Protein AF-A0A950LSF6-F1 (afdb_monomer_lite)

Foldseek 3Di:
DDDPDDDDDDDDVVVVVDDDDDDDDDDDPDDPDDDDDRPVDDPVDDDPVVVVVCVVCVVVVVDDDDPVCVVVVD

Secondary structure (DSSP, 8-state):
-------PPPPPHHHHTSPPP-PPP---SS-S-----SS---TT-S-HHHHHHHHHTGGGTTSPP-TT-HHHH-

Sequence (74 aa):
MSKSETMRPQPRAEIMAIDAYVPGKSAVAGLAKVYKLSSNESPLGPSPRAIEAFRANADQLALYPDGSSRALRE

pLDDT: mean 90.64, std 11.62, range [42.75, 98.31]

Structure (mmCIF, N/CA/C/O backbone):
data_AF-A0A950LSF6-F1
#
_entry.id   AF-A0A950LSF6-F1
#
loop_
_atom_site.group_PDB
_atom_site.id
_atom_site.type_symbol
_atom_site.label_atom_id
_atom_site.label_alt_id
_atom_site.label_comp_id
_atom_site.label_asym_id
_atom_site.label_entity_id
_atom_site.label_seq_id
_atom_site.pdbx_PDB_ins_code
_atom_site.Cartn_x
_atom_site.Cartn_y
_atom_site.Cartn_z
_atom_site.occupancy
_atom_site.B_iso_or_equiv
_atom_site.auth_seq_id
_atom_site.auth_comp_id
_atom_site.auth_asym_id
_atom_site.auth_atom_id
_atom_site.pdbx_PDB_model_num
ATOM 1 N N . MET A 1 1 ? -13.068 -8.631 -52.550 1.00 42.75 1 MET A N 1
ATOM 2 C CA . MET A 1 1 ? -12.202 -7.436 -52.456 1.00 42.75 1 MET A CA 1
ATOM 3 C C . MET A 1 1 ? -12.015 -7.106 -50.985 1.00 42.75 1 MET A C 1
ATOM 5 O O . MET A 1 1 ? -12.991 -7.116 -50.247 1.00 42.75 1 MET A O 1
ATOM 9 N N . SER A 1 2 ? -10.754 -6.994 -50.569 1.00 46.84 2 SER A N 1
ATOM 10 C CA . SER A 1 2 ? -10.285 -7.016 -49.178 1.00 46.84 2 SER A CA 1
ATOM 11 C C . SER A 1 2 ? -10.837 -5.859 -48.335 1.00 46.84 2 SER A C 1
ATOM 13 O O . SER A 1 2 ? -10.837 -4.716 -48.788 1.00 46.84 2 SER A O 1
ATOM 15 N N . LYS A 1 3 ? -11.304 -6.155 -47.113 1.00 52.97 3 LYS A N 1
ATOM 16 C CA . LYS A 1 3 ? -11.674 -5.153 -46.100 1.00 52.97 3 LYS A CA 1
ATOM 17 C C . LYS A 1 3 ? -10.406 -4.420 -45.656 1.00 52.97 3 LYS A C 1
ATOM 19 O O . LYS A 1 3 ? -9.467 -5.060 -45.201 1.00 52.97 3 LYS A O 1
ATOM 24 N N . SER A 1 4 ? -10.408 -3.093 -45.765 1.00 58.56 4 SER A N 1
ATOM 25 C CA . SER A 1 4 ? -9.388 -2.212 -45.189 1.00 58.56 4 SER A CA 1
ATOM 26 C C . SER A 1 4 ? -9.221 -2.513 -43.697 1.00 58.56 4 SER A C 1
ATOM 28 O O . SER 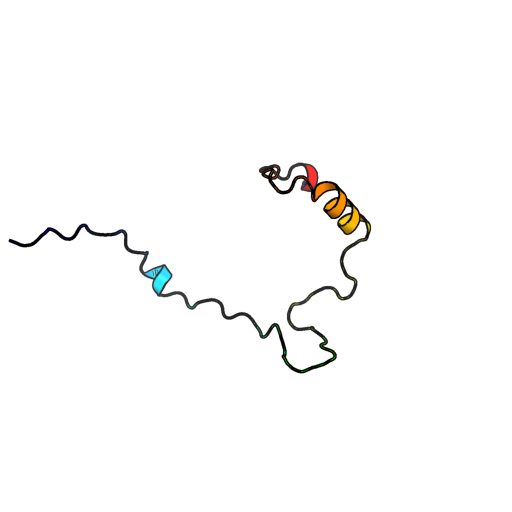A 1 4 ? -10.144 -2.275 -42.916 1.00 58.56 4 SER A O 1
ATOM 30 N N . GLU A 1 5 ? -8.063 -3.036 -43.297 1.00 64.94 5 GLU A N 1
ATOM 31 C CA . GLU A 1 5 ? -7.688 -3.160 -41.890 1.00 64.94 5 GLU A CA 1
ATOM 32 C C . GLU A 1 5 ? -7.616 -1.760 -41.273 1.00 64.94 5 GLU A C 1
ATOM 34 O O . GLU A 1 5 ? -6.804 -0.921 -41.655 1.00 64.94 5 GLU A O 1
ATOM 39 N N . THR A 1 6 ? -8.508 -1.473 -40.331 1.00 63.12 6 THR A N 1
ATOM 40 C CA . THR A 1 6 ? -8.459 -0.247 -39.533 1.00 63.12 6 THR A CA 1
ATOM 41 C C . THR A 1 6 ? -7.212 -0.277 -38.652 1.00 63.12 6 THR A C 1
ATOM 43 O O . THR A 1 6 ? -7.106 -1.131 -37.766 1.00 63.12 6 THR A O 1
ATOM 46 N N . MET A 1 7 ? -6.283 0.649 -38.894 1.00 78.38 7 MET A N 1
ATOM 47 C CA . MET A 1 7 ? -5.042 0.800 -38.136 1.00 78.38 7 MET A CA 1
ATOM 48 C C . MET A 1 7 ? -5.369 1.040 -36.654 1.00 78.38 7 MET A C 1
ATOM 50 O O . MET A 1 7 ? -5.991 2.040 -36.295 1.00 78.38 7 MET A O 1
ATOM 54 N N . ARG A 1 8 ? -5.009 0.090 -35.786 1.00 84.75 8 ARG A N 1
ATOM 55 C CA . ARG A 1 8 ? -5.193 0.227 -34.334 1.00 84.75 8 ARG A CA 1
ATOM 56 C C . ARG A 1 8 ? -4.070 1.092 -33.754 1.00 84.75 8 ARG A C 1
ATOM 58 O O . ARG A 1 8 ? -2.950 1.007 -34.265 1.00 84.75 8 ARG A O 1
ATOM 65 N N . PRO A 1 9 ? -4.325 1.870 -32.685 1.00 90.69 9 PRO A N 1
ATOM 66 C CA . PRO A 1 9 ? -3.261 2.548 -31.956 1.00 90.69 9 PRO A CA 1
ATOM 67 C C . PRO A 1 9 ? -2.164 1.552 -31.571 1.00 90.69 9 PRO A C 1
ATOM 69 O O . PRO A 1 9 ? -2.458 0.489 -31.024 1.00 90.69 9 PRO A O 1
ATOM 72 N N . GLN A 1 10 ? -0.916 1.897 -31.877 1.00 91.62 10 GLN A N 1
ATOM 73 C CA . GLN A 1 10 ? 0.252 1.123 -31.472 1.00 91.62 10 GLN A CA 1
ATOM 74 C C . GLN A 1 10 ? 0.914 1.798 -30.266 1.00 91.62 10 GLN A C 1
ATOM 76 O O . GLN A 1 10 ? 1.008 3.031 -30.244 1.00 91.62 10 GLN A O 1
ATOM 81 N N . PRO A 1 11 ? 1.376 1.028 -29.266 1.00 92.25 11 PRO A N 1
ATOM 82 C CA . PRO A 1 11 ? 2.215 1.560 -28.205 1.00 92.25 11 PRO A CA 1
ATOM 83 C C . PRO A 1 11 ? 3.482 2.207 -28.772 1.00 92.25 11 PRO A C 1
ATOM 85 O O . PRO A 1 11 ? 3.993 1.808 -29.819 1.00 92.25 11 PRO A O 1
ATOM 88 N N . ARG A 1 12 ? 4.013 3.194 -28.050 1.00 94.06 12 ARG A N 1
ATOM 89 C CA . ARG A 1 12 ? 5.337 3.756 -28.335 1.00 94.06 12 ARG A CA 1
ATOM 90 C C . ARG A 1 12 ? 6.408 2.665 -28.224 1.00 94.06 12 ARG A C 1
ATOM 92 O O . ARG A 1 12 ? 6.354 1.857 -27.298 1.00 94.06 12 ARG A O 1
ATOM 99 N N . ALA A 1 13 ? 7.371 2.652 -29.145 1.00 94.81 13 ALA A N 1
ATOM 100 C CA . ALA A 1 13 ? 8.392 1.603 -29.222 1.00 94.81 13 ALA A CA 1
ATOM 101 C C . ALA A 1 13 ? 9.221 1.495 -27.931 1.00 94.81 13 ALA A C 1
ATOM 103 O O . ALA A 1 13 ? 9.576 0.399 -27.509 1.00 94.81 13 ALA A O 1
ATOM 104 N N . GLU A 1 14 ? 9.451 2.622 -27.259 1.00 96.50 14 GLU A N 1
ATOM 105 C CA . GLU A 1 14 ? 10.191 2.712 -26.003 1.00 96.50 14 GLU A CA 1
ATOM 106 C C . GLU A 1 14 ? 9.509 1.935 -24.871 1.00 96.50 14 GLU A C 1
ATOM 108 O O . GLU A 1 14 ? 10.195 1.361 -24.036 1.00 96.50 14 GLU A O 1
ATOM 113 N N . ILE A 1 15 ? 8.172 1.852 -24.859 1.00 94.12 15 ILE A N 1
ATOM 114 C CA . ILE A 1 15 ? 7.430 1.075 -23.852 1.00 94.12 15 ILE A CA 1
ATOM 115 C C . ILE A 1 15 ? 7.705 -0.419 -24.012 1.00 94.12 15 ILE A C 1
ATOM 117 O O . ILE A 1 15 ? 7.826 -1.132 -23.022 1.00 94.12 15 ILE A O 1
ATOM 121 N N . MET A 1 16 ? 7.841 -0.883 -25.255 1.00 93.56 16 MET A N 1
ATOM 122 C CA . MET A 1 16 ? 8.143 -2.283 -25.554 1.00 93.56 16 MET A CA 1
ATOM 123 C C . MET A 1 16 ? 9.615 -2.637 -25.302 1.00 93.56 16 MET A C 1
ATOM 125 O O . MET A 1 16 ? 9.949 -3.816 -25.266 1.00 93.56 16 MET A O 1
ATOM 129 N N . ALA A 1 17 ? 10.482 -1.632 -25.146 1.00 94.75 17 ALA A N 1
ATOM 130 C CA . ALA A 1 17 ? 11.912 -1.800 -24.906 1.00 94.75 17 ALA A CA 1
ATOM 131 C C . ALA A 1 17 ? 12.295 -1.781 -23.414 1.00 94.75 17 ALA A C 1
ATOM 133 O O . ALA A 1 17 ? 13.452 -2.037 -23.089 1.00 94.75 17 ALA A O 1
ATOM 134 N N . ILE A 1 18 ? 11.363 -1.455 -22.511 1.00 95.62 18 ILE A N 1
ATOM 135 C CA . ILE A 1 18 ? 11.616 -1.443 -21.066 1.00 95.62 18 ILE A CA 1
ATOM 136 C C . ILE A 1 18 ? 11.390 -2.844 -20.500 1.00 95.62 18 ILE A C 1
ATOM 138 O O . ILE A 1 18 ? 10.311 -3.420 -20.653 1.00 95.62 18 ILE A O 1
ATOM 142 N N . ASP A 1 19 ? 12.384 -3.356 -19.777 1.00 95.00 19 ASP A N 1
ATOM 143 C CA . ASP A 1 19 ? 12.225 -4.580 -19.000 1.00 95.00 19 ASP A CA 1
ATOM 144 C C . ASP A 1 19 ? 11.199 -4.377 -17.882 1.00 95.00 19 ASP A C 1
ATOM 146 O O . ASP A 1 19 ? 11.231 -3.397 -17.129 1.00 95.00 19 ASP A O 1
ATOM 150 N N . ALA A 1 20 ? 10.282 -5.334 -17.746 1.00 94.62 20 ALA A N 1
ATOM 151 C CA . ALA A 1 20 ? 9.311 -5.315 -16.664 1.00 94.62 20 ALA A CA 1
ATOM 152 C C . ALA A 1 20 ? 10.018 -5.374 -15.301 1.00 94.62 20 ALA A C 1
ATOM 154 O O . ALA A 1 20 ? 10.962 -6.139 -15.100 1.00 94.62 20 ALA A O 1
ATOM 155 N N . TYR A 1 21 ? 9.517 -4.600 -14.334 1.00 95.31 21 TYR A N 1
ATOM 156 C CA . TYR A 1 21 ? 10.010 -4.672 -12.963 1.00 95.31 21 TYR A CA 1
ATOM 157 C C . TYR A 1 21 ? 9.833 -6.087 -12.399 1.00 95.31 21 TYR A C 1
ATOM 159 O O . TYR A 1 21 ? 8.723 -6.624 -12.372 1.00 95.31 21 TYR A O 1
ATOM 167 N N . VAL A 1 22 ? 10.926 -6.665 -11.899 1.00 95.06 22 VAL A N 1
ATOM 168 C CA . VAL A 1 22 ? 10.922 -7.967 -11.227 1.00 95.06 22 VAL A CA 1
ATOM 169 C C . VAL A 1 22 ? 10.907 -7.736 -9.712 1.00 95.06 22 VAL A C 1
ATOM 171 O O . VAL A 1 22 ? 11.928 -7.323 -9.154 1.00 95.06 22 VAL A O 1
ATOM 174 N N . PRO A 1 23 ? 9.781 -7.984 -9.015 1.00 93.75 23 PRO A N 1
ATOM 175 C CA . PRO A 1 23 ? 9.739 -7.861 -7.565 1.00 93.75 23 PRO A CA 1
ATOM 176 C C . PRO A 1 23 ? 10.614 -8.927 -6.899 1.00 93.75 23 PRO A C 1
ATOM 178 O O . PRO A 1 23 ? 10.726 -10.061 -7.370 1.00 93.75 23 PRO A O 1
ATOM 181 N N . GLY A 1 24 ? 11.195 -8.579 -5.750 1.00 90.62 24 GLY A N 1
ATOM 182 C CA . GLY A 1 24 ? 11.874 -9.549 -4.894 1.00 90.62 24 GLY A CA 1
ATOM 183 C C . GLY A 1 24 ? 10.917 -10.625 -4.367 1.00 90.62 24 GLY A C 1
ATOM 184 O O . GLY A 1 24 ? 9.697 -10.450 -4.329 1.00 90.62 24 GLY A O 1
ATOM 185 N N . LYS A 1 25 ? 11.470 -11.753 -3.910 1.00 87.25 25 LYS A N 1
ATOM 186 C CA . LYS A 1 25 ? 10.678 -12.852 -3.340 1.00 87.25 25 LYS A CA 1
ATOM 187 C C . LYS A 1 25 ? 9.885 -12.373 -2.113 1.00 87.25 25 LYS A C 1
ATOM 189 O O . LYS A 1 25 ? 10.469 -11.909 -1.133 1.00 87.25 25 LYS A O 1
ATOM 194 N N . SER A 1 26 ? 8.561 -12.524 -2.161 1.00 83.94 26 SER A N 1
ATOM 195 C CA . SER A 1 26 ? 7.630 -11.978 -1.160 1.00 83.94 26 SER A CA 1
ATOM 196 C C . SER A 1 26 ? 6.949 -13.028 -0.273 1.00 83.94 26 SER A C 1
ATOM 198 O O . SER A 1 26 ? 6.430 -12.671 0.782 1.00 83.94 26 SER A O 1
ATOM 200 N N . ALA A 1 27 ? 6.970 -14.310 -0.656 1.00 84.62 27 ALA A N 1
ATOM 201 C CA . ALA A 1 27 ? 6.330 -15.393 0.091 1.00 84.62 27 ALA A CA 1
ATOM 202 C C . ALA A 1 27 ? 7.110 -16.717 0.007 1.00 84.62 27 ALA A C 1
ATOM 204 O O . ALA A 1 27 ? 7.901 -16.951 -0.914 1.00 84.62 27 ALA A O 1
ATOM 205 N N . VAL A 1 28 ? 6.871 -17.595 0.984 1.00 86.56 28 VAL A N 1
ATOM 206 C CA . VAL A 1 28 ? 7.396 -18.967 1.043 1.00 86.56 28 VAL A CA 1
ATOM 207 C C . VAL A 1 28 ? 6.263 -19.891 1.488 1.00 86.56 28 VAL A C 1
ATOM 209 O O . VAL A 1 28 ? 5.652 -19.652 2.526 1.00 86.56 28 VAL A O 1
ATOM 212 N N . ALA A 1 29 ? 5.971 -20.927 0.702 1.00 86.25 29 ALA A N 1
ATOM 213 C CA . ALA A 1 29 ? 4.948 -21.918 1.031 1.00 86.25 29 ALA A CA 1
ATOM 214 C C . ALA A 1 29 ? 5.498 -23.014 1.962 1.00 86.25 29 ALA A C 1
ATOM 216 O O . ALA A 1 29 ? 6.692 -23.308 1.944 1.00 86.25 29 ALA A O 1
ATOM 217 N N . GLY A 1 30 ? 4.614 -23.643 2.742 1.00 87.81 30 GLY A N 1
ATOM 218 C CA . GLY A 1 30 ? 4.935 -24.851 3.515 1.00 87.81 30 GLY A CA 1
ATOM 219 C C . GLY A 1 30 ? 5.673 -24.626 4.839 1.00 87.81 30 GLY A C 1
ATOM 220 O O . GLY A 1 30 ? 6.126 -25.593 5.443 1.00 87.81 30 GLY A O 1
ATOM 221 N N . LEU A 1 31 ? 5.787 -23.382 5.313 1.00 87.50 31 LEU A N 1
ATOM 222 C CA . LEU A 1 31 ? 6.392 -23.060 6.607 1.00 87.50 31 LEU A CA 1
ATOM 223 C C . LEU A 1 31 ? 5.330 -22.583 7.600 1.00 87.50 31 LEU A C 1
ATOM 225 O O . LEU A 1 31 ? 4.538 -21.699 7.285 1.00 87.50 31 LEU A O 1
ATOM 229 N N . ALA A 1 32 ? 5.355 -23.122 8.822 1.00 84.75 32 ALA A N 1
ATOM 230 C CA . ALA A 1 32 ? 4.449 -22.707 9.898 1.00 84.75 32 ALA A CA 1
ATOM 231 C C . ALA A 1 32 ? 4.740 -21.285 10.413 1.00 84.75 32 ALA A C 1
ATOM 233 O O . ALA A 1 32 ? 3.847 -20.607 10.915 1.00 84.75 32 ALA A O 1
ATOM 234 N N . LYS A 1 33 ? 5.992 -20.824 10.292 1.00 89.12 33 LYS A N 1
ATOM 235 C CA . LYS A 1 33 ? 6.419 -19.482 10.692 1.00 89.12 33 LYS A CA 1
ATOM 236 C C . LYS A 1 33 ? 7.349 -18.893 9.641 1.00 89.12 33 LYS A C 1
ATOM 238 O O . LYS A 1 33 ? 8.330 -19.525 9.258 1.00 89.12 33 LYS A O 1
ATOM 243 N N . VAL A 1 34 ? 7.052 -17.670 9.210 1.00 90.94 34 VAL A N 1
ATOM 244 C CA . VAL A 1 34 ? 7.838 -16.923 8.223 1.00 90.94 34 VAL A CA 1
ATOM 245 C C . VAL A 1 34 ? 8.223 -15.577 8.828 1.00 90.94 34 VAL A C 1
ATOM 247 O O . VAL A 1 34 ? 7.363 -14.857 9.328 1.00 90.94 34 VAL A O 1
ATOM 250 N N . TYR A 1 35 ? 9.511 -15.236 8.777 1.00 90.50 35 TYR A N 1
ATOM 251 C CA . TYR A 1 35 ? 10.007 -13.902 9.117 1.00 90.50 35 TYR A CA 1
ATOM 252 C C . TYR A 1 35 ? 10.332 -13.162 7.821 1.00 90.50 35 TYR A C 1
ATOM 254 O O . TYR A 1 35 ? 11.231 -13.564 7.081 1.00 90.50 35 TYR A O 1
ATOM 262 N N . LYS A 1 36 ? 9.583 -12.100 7.525 1.00 90.94 36 LYS A N 1
ATOM 263 C CA . LYS A 1 36 ? 9.775 -11.292 6.320 1.00 90.94 36 LYS A CA 1
ATOM 264 C C . LYS A 1 36 ? 10.659 -10.090 6.644 1.00 90.94 36 LYS A C 1
ATOM 266 O O . LYS A 1 36 ? 10.277 -9.252 7.448 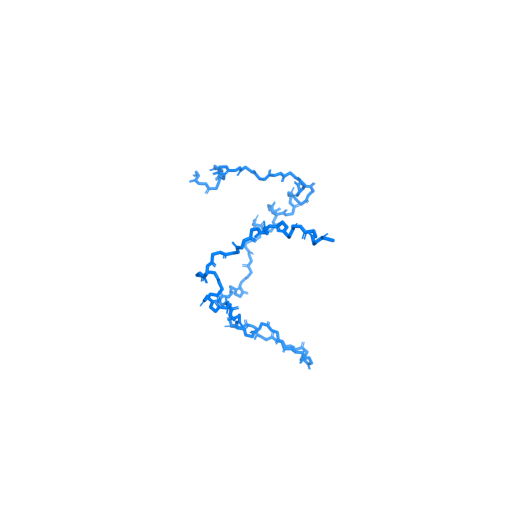1.00 90.94 36 LYS A O 1
ATOM 271 N N . LEU A 1 37 ? 11.827 -10.0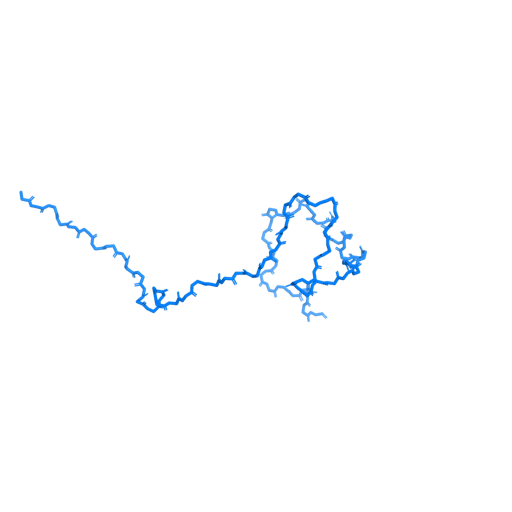21 6.004 1.00 93.19 37 LEU A N 1
ATOM 272 C CA . LEU A 1 37 ? 12.814 -8.938 6.160 1.00 93.19 37 LEU A CA 1
ATOM 273 C C . LEU A 1 37 ? 13.264 -8.355 4.804 1.00 93.19 37 LEU A C 1
ATOM 275 O O . LEU A 1 37 ? 14.251 -7.635 4.732 1.00 93.19 37 LEU A O 1
ATOM 279 N N . SER A 1 38 ? 12.561 -8.684 3.713 1.00 92.94 38 SER A N 1
ATOM 280 C CA . SER A 1 38 ? 12.966 -8.377 2.332 1.00 92.94 38 SER A CA 1
ATOM 281 C C . SER A 1 38 ? 12.341 -7.109 1.735 1.00 92.94 38 SER A C 1
ATOM 283 O O . SER A 1 38 ? 12.602 -6.802 0.575 1.00 92.94 38 SER A O 1
ATOM 285 N N . SER A 1 39 ? 11.499 -6.381 2.481 1.00 94.12 39 SER A N 1
ATOM 286 C CA . SER A 1 39 ? 10.730 -5.233 1.956 1.00 94.12 39 SER A CA 1
ATOM 287 C C . SER A 1 39 ? 10.844 -3.954 2.794 1.00 94.12 39 SER A C 1
ATOM 289 O O . SER A 1 39 ? 10.060 -3.036 2.586 1.00 94.12 39 SER A O 1
ATOM 291 N N . ASN A 1 40 ? 11.799 -3.881 3.732 1.00 95.50 40 ASN A N 1
ATOM 292 C CA . ASN A 1 40 ? 12.006 -2.726 4.626 1.00 95.50 40 ASN A CA 1
ATOM 293 C C . ASN A 1 40 ? 10.755 -2.316 5.434 1.00 95.50 40 ASN A C 1
ATOM 295 O O . ASN A 1 40 ? 10.569 -1.147 5.764 1.00 95.50 40 ASN A O 1
ATOM 299 N N . GLU A 1 41 ? 9.879 -3.272 5.745 1.00 94.69 41 GLU A N 1
ATOM 300 C CA . GLU A 1 41 ? 8.684 -3.030 6.554 1.00 94.69 41 GLU A CA 1
ATOM 301 C C . GLU A 1 41 ? 9.058 -2.790 8.022 1.00 94.69 41 GLU A C 1
ATOM 303 O O . GLU A 1 41 ? 9.989 -3.398 8.553 1.00 94.69 41 GLU A O 1
ATOM 308 N N . SER A 1 42 ? 8.306 -1.919 8.700 1.00 95.12 42 SER A N 1
ATOM 309 C CA . SER A 1 42 ? 8.470 -1.716 10.141 1.00 95.12 42 SER A CA 1
ATOM 310 C C . SER A 1 42 ? 7.941 -2.928 10.919 1.00 95.12 42 SER A C 1
ATOM 312 O O . SER A 1 42 ? 6.779 -3.300 10.727 1.00 95.12 42 SER A O 1
ATOM 314 N N . PRO A 1 43 ? 8.716 -3.504 11.860 1.00 95.19 43 PRO A N 1
ATOM 315 C CA . PRO A 1 43 ? 8.246 -4.607 12.697 1.00 95.19 43 PRO A CA 1
ATOM 316 C C . PRO A 1 43 ? 7.252 -4.159 13.780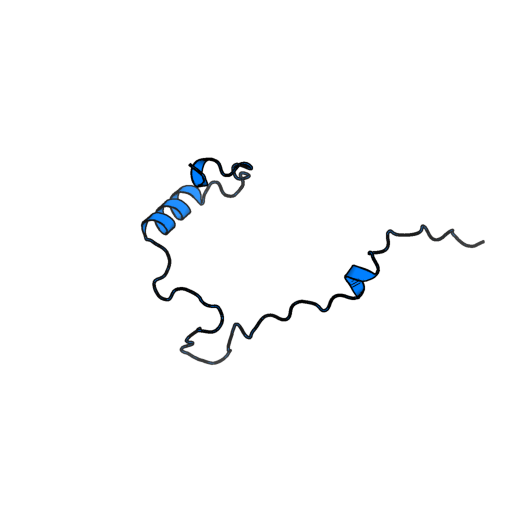 1.00 95.19 43 PRO A C 1
ATOM 318 O O . PRO A 1 43 ? 6.621 -5.001 14.412 1.00 95.19 43 PRO A O 1
ATOM 321 N N . LEU A 1 44 ? 7.117 -2.849 14.017 1.00 95.94 44 LEU A N 1
ATOM 322 C CA . LEU A 1 44 ? 6.272 -2.294 15.082 1.00 95.94 44 LEU A CA 1
ATOM 323 C C . LEU A 1 44 ? 4.788 -2.219 14.696 1.00 95.94 44 LEU A C 1
ATOM 325 O O . LEU A 1 44 ? 3.935 -2.049 15.563 1.00 95.94 44 LEU A O 1
ATOM 329 N N . GLY A 1 45 ? 4.481 -2.326 13.403 1.00 94.81 45 GLY A N 1
ATOM 330 C CA . GLY A 1 45 ? 3.150 -2.042 12.880 1.00 94.81 45 GLY A CA 1
ATOM 331 C C . GLY A 1 45 ? 2.807 -0.543 12.875 1.00 94.81 45 GLY A C 1
ATOM 332 O O . GLY A 1 45 ? 3.642 0.305 13.207 1.00 94.81 45 GLY A O 1
ATOM 333 N N . PRO A 1 46 ? 1.588 -0.191 12.432 1.00 97.38 46 PRO A N 1
ATOM 334 C CA . PRO A 1 46 ? 1.134 1.194 12.390 1.00 97.38 46 PRO A CA 1
ATOM 335 C C . PRO A 1 46 ? 0.758 1.723 13.783 1.00 97.38 46 PRO A C 1
ATOM 337 O O . PRO A 1 46 ? 0.415 0.967 14.690 1.00 97.38 46 PRO A O 1
ATOM 340 N N . SER A 1 47 ? 0.760 3.051 13.936 1.00 98.06 47 SER A N 1
ATOM 341 C CA . SER A 1 47 ? 0.279 3.725 15.150 1.00 98.06 47 SER A CA 1
ATOM 342 C C . SER A 1 47 ? -1.177 3.342 15.473 1.00 98.06 47 SER A C 1
ATOM 344 O O . SER A 1 47 ? -2.005 3.343 14.557 1.00 98.06 47 SER A O 1
ATOM 346 N N . PRO A 1 48 ? -1.547 3.120 16.753 1.00 98.12 48 PRO A N 1
ATOM 347 C CA . PRO A 1 48 ? -2.938 2.880 17.144 1.00 98.12 48 PRO A CA 1
ATOM 348 C C . PRO A 1 48 ? -3.906 3.965 16.654 1.00 98.12 48 PRO A C 1
ATOM 350 O O . PRO A 1 48 ? -5.009 3.650 16.213 1.00 98.12 48 PRO A O 1
ATOM 353 N N . ARG A 1 49 ? -3.460 5.230 16.630 1.00 98.31 49 ARG A N 1
ATOM 354 C CA . ARG A 1 49 ? -4.251 6.367 16.126 1.00 98.31 49 ARG A CA 1
ATOM 355 C C . ARG A 1 49 ? -4.532 6.263 14.625 1.00 98.31 49 ARG A C 1
ATOM 357 O O . ARG A 1 49 ? -5.602 6.649 14.173 1.00 98.31 49 ARG A O 1
ATOM 364 N N . ALA A 1 50 ? -3.587 5.725 13.853 1.00 97.44 50 ALA A N 1
ATOM 365 C CA . ALA A 1 50 ? -3.777 5.503 12.422 1.00 97.44 50 ALA A CA 1
ATOM 366 C C . ALA A 1 50 ? -4.772 4.359 12.160 1.00 97.44 50 ALA A C 1
ATOM 368 O O . ALA A 1 50 ? -5.612 4.467 11.270 1.00 97.44 50 ALA A O 1
ATOM 369 N N . ILE A 1 51 ? -4.718 3.290 12.965 1.00 98.06 51 ILE A N 1
ATOM 370 C CA . ILE A 1 51 ? -5.675 2.174 12.887 1.00 98.06 51 ILE A CA 1
ATOM 371 C C . ILE A 1 51 ? -7.095 2.663 13.196 1.00 98.06 51 ILE A C 1
ATOM 373 O O . ILE A 1 51 ? -8.034 2.316 12.481 1.00 98.06 51 ILE A O 1
ATOM 377 N N . GLU A 1 52 ? -7.258 3.458 14.254 1.00 98.31 52 GLU A N 1
ATOM 378 C CA . GLU A 1 52 ? -8.546 4.038 14.641 1.00 98.31 52 GLU A CA 1
ATOM 379 C C . GLU A 1 52 ? -9.113 4.942 13.540 1.00 98.31 52 GLU A C 1
ATOM 381 O O . GLU A 1 52 ? -10.248 4.738 13.113 1.00 98.31 52 GLU A O 1
ATOM 386 N N . ALA A 1 53 ? -8.302 5.868 13.016 1.00 96.69 53 ALA A N 1
ATOM 387 C CA . ALA A 1 53 ? -8.708 6.752 11.926 1.00 96.69 53 ALA A CA 1
ATOM 388 C C . ALA A 1 53 ? -9.138 5.972 10.673 1.00 96.69 53 ALA A C 1
ATOM 390 O O . ALA A 1 53 ? -10.154 6.304 10.064 1.00 96.69 53 ALA A O 1
ATOM 391 N N . PHE A 1 54 ? -8.412 4.908 10.311 1.00 96.56 54 PHE A N 1
ATOM 392 C CA . PHE A 1 54 ? -8.791 4.047 9.191 1.00 96.56 54 PHE A CA 1
ATOM 393 C C . PHE A 1 54 ? -10.143 3.362 9.431 1.00 96.56 54 PHE A C 1
ATOM 395 O O . PHE A 1 54 ? -11.023 3.418 8.576 1.00 96.56 54 PHE A O 1
ATOM 402 N N . ARG A 1 55 ? -10.339 2.758 10.610 1.00 97.56 55 ARG A N 1
ATOM 403 C CA . ARG A 1 55 ? -11.595 2.074 10.960 1.00 97.56 55 ARG A CA 1
ATOM 404 C C . ARG A 1 55 ? -12.792 3.021 10.957 1.00 97.56 55 ARG A C 1
ATOM 406 O O . ARG A 1 55 ? -13.839 2.644 10.449 1.00 97.56 55 ARG A O 1
ATOM 413 N N . ALA A 1 56 ? -12.627 4.240 11.468 1.00 97.38 56 ALA A N 1
ATOM 414 C CA . ALA A 1 56 ? -13.690 5.243 11.512 1.00 97.38 56 ALA A CA 1
ATOM 415 C C . ALA A 1 56 ? -14.177 5.691 10.119 1.00 97.38 56 ALA A C 1
ATOM 417 O O . ALA A 1 56 ? -15.280 6.214 10.002 1.00 97.38 56 ALA A O 1
ATOM 418 N N . ASN A 1 57 ? -13.374 5.481 9.070 1.00 95.88 57 ASN A N 1
ATOM 419 C CA . ASN A 1 57 ? -13.690 5.889 7.698 1.00 95.88 57 ASN A CA 1
ATOM 420 C C . ASN A 1 57 ? -13.973 4.699 6.760 1.00 95.88 57 ASN A C 1
ATOM 422 O O . ASN A 1 57 ? -14.170 4.899 5.561 1.00 95.88 57 ASN A O 1
ATOM 426 N N . ALA A 1 58 ? -14.009 3.466 7.278 1.00 96.38 58 ALA A N 1
ATOM 427 C CA . ALA A 1 58 ? -14.151 2.257 6.461 1.00 96.38 58 ALA A CA 1
ATOM 428 C C . ALA A 1 58 ? -15.474 2.203 5.667 1.00 96.38 58 ALA A C 1
ATOM 430 O O . ALA A 1 58 ? -15.500 1.669 4.560 1.00 96.38 58 ALA A O 1
ATOM 431 N N . ASP A 1 59 ? -16.545 2.813 6.181 1.00 97.00 59 ASP A N 1
ATOM 432 C CA . ASP A 1 59 ? -17.861 2.828 5.524 1.00 97.00 59 ASP A CA 1
ATOM 433 C C . ASP A 1 59 ? -17.966 3.849 4.375 1.00 97.00 59 ASP A C 1
ATOM 435 O O . ASP A 1 59 ? -18.952 3.869 3.640 1.00 97.00 59 ASP A O 1
ATOM 439 N N . GLN A 1 60 ? -16.953 4.702 4.190 1.00 95.56 60 GLN A N 1
ATOM 440 C CA . GLN A 1 60 ? -16.960 5.785 3.198 1.00 95.56 60 GLN A CA 1
ATOM 441 C C . GLN A 1 60 ? -16.054 5.516 1.990 1.00 95.56 60 GLN A C 1
ATOM 443 O O . GLN A 1 60 ? -15.872 6.396 1.152 1.00 95.56 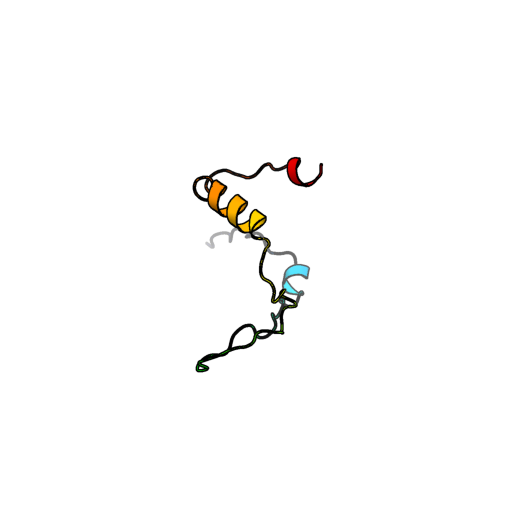60 GLN A O 1
ATOM 448 N N . LEU A 1 61 ? -15.518 4.298 1.848 1.00 95.19 61 LEU A N 1
ATOM 449 C CA . LEU A 1 61 ? -14.548 3.948 0.797 1.00 95.19 61 LEU A CA 1
ATOM 450 C C . LEU A 1 61 ? -15.072 4.101 -0.645 1.00 95.19 61 LEU A C 1
ATOM 452 O O . LEU A 1 61 ? -14.275 4.105 -1.579 1.00 95.19 61 LEU A O 1
ATOM 456 N N . ALA A 1 62 ? -16.389 4.225 -0.841 1.00 97.12 62 ALA A N 1
ATOM 457 C CA . ALA A 1 62 ? -16.984 4.500 -2.151 1.00 97.12 62 ALA A CA 1
ATOM 458 C C . ALA A 1 62 ? -16.799 5.959 -2.611 1.00 97.12 62 ALA A C 1
ATOM 460 O O . ALA A 1 62 ? -16.954 6.253 -3.797 1.00 97.12 62 ALA A O 1
ATOM 461 N N . LEU A 1 63 ? -16.501 6.878 -1.689 1.00 96.25 63 LEU A N 1
ATOM 462 C CA . LEU A 1 63 ? -16.276 8.284 -1.998 1.00 96.25 63 LEU A CA 1
ATOM 463 C C . LEU A 1 63 ? -14.836 8.494 -2.471 1.00 96.25 63 LEU A C 1
ATOM 465 O O . LEU A 1 63 ? -13.888 7.960 -1.894 1.00 96.25 63 LEU A O 1
ATOM 469 N N . TYR A 1 64 ? -14.664 9.316 -3.507 1.00 96.44 64 TYR A N 1
ATOM 470 C CA . TYR A 1 64 ? -13.333 9.775 -3.896 1.00 96.44 64 TYR A CA 1
ATOM 471 C C . TYR A 1 64 ? -12.693 10.589 -2.757 1.00 96.44 64 TYR A C 1
ATOM 473 O O . TYR A 1 64 ? -13.398 11.341 -2.079 1.00 96.44 64 TYR A O 1
ATOM 481 N N . PRO A 1 65 ? -11.367 10.479 -2.551 1.00 95.38 65 PRO A N 1
ATOM 482 C CA . PRO A 1 65 ? -10.668 11.289 -1.560 1.00 95.38 65 PRO A CA 1
ATOM 483 C C . PRO A 1 65 ? -10.633 12.768 -1.975 1.00 95.38 65 PRO A C 1
ATOM 485 O O . PRO A 1 65 ? -10.862 13.112 -3.137 1.00 95.38 65 PRO A O 1
ATOM 488 N N . ASP A 1 66 ? -10.272 13.648 -1.037 1.00 95.56 66 ASP A N 1
ATOM 489 C CA . ASP A 1 66 ? -9.907 15.029 -1.363 1.00 95.56 66 ASP A CA 1
ATOM 490 C C . ASP A 1 66 ? -8.718 15.027 -2.334 1.00 95.56 66 ASP A C 1
ATOM 492 O O . ASP A 1 66 ? -7.598 14.682 -1.959 1.00 95.56 66 ASP A O 1
ATOM 496 N N . GLY A 1 67 ? -8.956 15.434 -3.583 1.00 97.38 67 GLY A N 1
ATOM 497 C CA . GLY A 1 67 ? -7.933 15.441 -4.631 1.00 97.38 67 GLY A CA 1
ATOM 498 C C . GLY A 1 67 ? -6.765 16.384 -4.343 1.00 97.38 67 GLY A C 1
ATOM 499 O O . GLY A 1 67 ? -5.702 16.251 -4.949 1.00 97.38 67 GLY A O 1
ATOM 500 N N . SER A 1 68 ? -6.936 17.328 -3.414 1.00 97.75 68 SER A N 1
ATOM 501 C CA . SER A 1 68 ? -5.852 18.193 -2.978 1.00 97.75 68 SER A CA 1
ATOM 502 C C . SER A 1 68 ? -5.042 17.598 -1.825 1.00 97.75 68 SER A C 1
ATOM 504 O O . SER A 1 68 ? -3.924 18.050 -1.622 1.00 97.75 68 SER A O 1
ATOM 506 N N . SER A 1 69 ? -5.531 16.599 -1.089 1.00 97.62 69 SER A N 1
ATOM 507 C CA . SER A 1 69 ? -4.923 16.112 0.161 1.00 97.62 69 SER A CA 1
ATOM 508 C C . SER A 1 69 ? -4.589 17.237 1.156 1.00 97.62 69 SER A C 1
ATOM 510 O O . SER A 1 69 ? -3.553 17.195 1.822 1.00 97.62 69 SER A O 1
ATOM 512 N N . ARG A 1 70 ? -5.426 18.278 1.243 1.00 98.06 70 ARG A N 1
ATOM 513 C CA . ARG A 1 70 ? -5.146 19.500 2.013 1.00 98.06 70 ARG A CA 1
ATOM 514 C C . ARG A 1 70 ? -4.867 19.207 3.483 1.00 98.06 70 ARG A C 1
ATOM 516 O O . ARG A 1 70 ? -3.836 19.636 3.984 1.00 98.06 70 ARG A O 1
ATOM 523 N N . ALA A 1 71 ? -5.735 18.426 4.124 1.00 96.25 71 ALA A N 1
ATOM 524 C CA . ALA A 1 71 ? -5.624 18.099 5.546 1.00 96.25 71 ALA A CA 1
ATOM 525 C C . ALA A 1 71 ? -4.359 17.294 5.907 1.00 96.25 71 ALA A C 1
ATOM 527 O O . ALA A 1 71 ? -4.008 17.219 7.075 1.00 96.25 71 ALA A O 1
ATOM 528 N N . LEU A 1 72 ? -3.694 16.670 4.926 1.00 96.81 72 LEU A N 1
ATOM 529 C CA . LEU A 1 72 ? -2.417 15.981 5.136 1.00 96.81 72 LEU A CA 1
ATOM 530 C C . LEU A 1 72 ? -1.210 16.928 5.010 1.00 96.81 72 LEU A C 1
ATOM 532 O O . LEU A 1 72 ? -0.138 16.608 5.515 1.00 96.81 72 LEU A O 1
ATOM 536 N N . ARG A 1 73 ? -1.349 18.046 4.283 1.00 97.00 73 ARG A N 1
ATOM 537 C CA . ARG A 1 73 ? -0.249 18.988 4.009 1.00 97.00 73 ARG A CA 1
ATOM 538 C C . ARG A 1 73 ? -0.107 20.100 5.046 1.00 97.00 73 ARG A C 1
ATOM 540 O O . ARG A 1 73 ? 0.989 20.640 5.162 1.00 97.00 73 ARG A O 1
ATOM 547 N N . GLU A 1 74 ? -1.205 20.482 5.689 1.00 95.75 7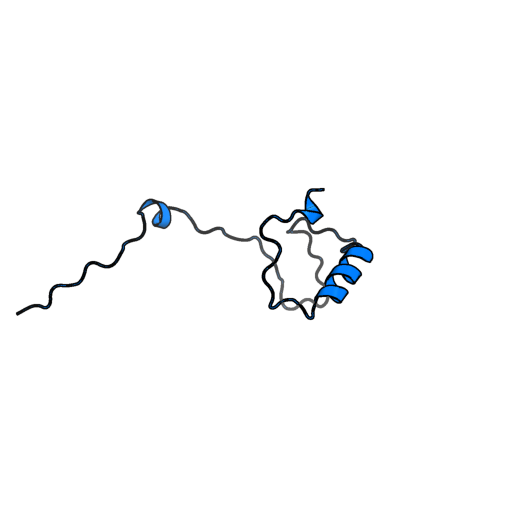4 GLU A N 1
ATOM 548 C CA . GLU A 1 74 ? -1.270 21.502 6.751 1.00 95.75 74 GLU A CA 1
ATOM 549 C C . GLU A 1 74 ? -1.030 20.867 8.130 1.00 95.75 74 GLU A C 1
ATOM 551 O O . GLU A 1 74 ? -0.349 21.517 8.953 1.00 95.75 74 GLU A O 1
#

Radius of gyration: 23.19 Å; chains: 1; bounding box: 31×46×70 Å